Protein AF-A0A535VVH5-F1 (afdb_monomer_lite)

Sequence (61 aa):
LWLITTNDNLHALRFYQKRGFTLVTVHRNAVDAARQMKPRIPLIGDDQIPLHDEIELEMML

pLDDT: mean 97.54, std 2.1, range [84.31, 98.75]

Structure (mmCIF, N/CA/C/O backbone):
data_AF-A0A535VVH5-F1
#
_entry.id   AF-A0A535VVH5-F1
#
loop_
_atom_site.group_PDB
_atom_site.id
_atom_site.type_symbol
_atom_site.label_atom_id
_atom_site.label_alt_id
_atom_site.label_comp_id
_atom_site.label_asym_id
_atom_site.label_entity_id
_atom_site.label_seq_id
_atom_site.pdbx_PDB_ins_code
_atom_site.Cartn_x
_atom_site.Cartn_y
_atom_site.Cartn_z
_atom_site.occupancy
_atom_site.B_iso_or_equiv
_atom_site.auth_seq_id
_atom_site.auth_comp_id
_atom_site.auth_asym_id
_atom_site.auth_atom_id
_atom_site.pdbx_PDB_model_num
ATOM 1 N N . LEU A 1 1 ? -15.828 -1.722 7.898 1.00 96.56 1 LEU A N 1
ATOM 2 C CA . LEU A 1 1 ? -15.499 -0.995 6.643 1.00 96.56 1 LEU A CA 1
ATOM 3 C C . LEU A 1 1 ? -14.136 -1.466 6.160 1.00 96.56 1 LEU A C 1
ATOM 5 O O . LEU A 1 1 ? -13.310 -1.744 7.015 1.00 96.56 1 LEU A O 1
ATOM 9 N N . TRP A 1 2 ? -13.894 -1.552 4.849 1.00 97.75 2 TRP A N 1
ATOM 10 C CA . TRP A 1 2 ? -12.601 -1.979 4.293 1.00 97.75 2 TRP A CA 1
ATOM 11 C C . TRP A 1 2 ? -12.207 -1.139 3.073 1.00 97.75 2 TRP A C 1
ATOM 13 O O . TRP A 1 2 ? -13.076 -0.539 2.433 1.00 97.75 2 TRP A O 1
ATOM 23 N N . LEU A 1 3 ? -10.905 -1.069 2.786 1.00 98.31 3 LEU A N 1
ATOM 24 C CA . LEU A 1 3 ? -10.345 -0.417 1.601 1.00 98.31 3 LEU A CA 1
ATOM 25 C C . LEU A 1 3 ? -8.978 -0.995 1.231 1.00 98.31 3 LEU A C 1
ATOM 27 O O . LEU A 1 3 ? -8.302 -1.602 2.059 1.00 98.31 3 LEU A O 1
ATOM 31 N N . ILE A 1 4 ? -8.555 -0.723 -0.002 1.00 98.38 4 ILE A N 1
ATOM 32 C CA . ILE A 1 4 ? -7.203 -0.992 -0.490 1.00 98.38 4 ILE A CA 1
ATOM 33 C C . ILE A 1 4 ? -6.553 0.337 -0.881 1.00 98.38 4 ILE A C 1
ATOM 35 O O . ILE A 1 4 ? -7.182 1.191 -1.508 1.00 98.38 4 ILE A O 1
ATOM 39 N N . THR A 1 5 ? -5.290 0.502 -0.508 1.00 98.06 5 THR A N 1
ATOM 40 C CA . THR A 1 5 ? -4.398 1.559 -0.997 1.00 98.06 5 THR A CA 1
ATOM 41 C C . THR A 1 5 ? -3.104 0.927 -1.495 1.00 98.06 5 THR A C 1
ATOM 43 O O . THR A 1 5 ? -2.870 -0.257 -1.291 1.00 98.06 5 THR A O 1
ATOM 46 N N . THR A 1 6 ? -2.245 1.690 -2.149 1.00 98.19 6 THR A N 1
ATOM 47 C CA . THR A 1 6 ? -0.930 1.227 -2.594 1.00 98.19 6 THR A CA 1
ATOM 48 C C . THR A 1 6 ? 0.160 1.570 -1.576 1.00 98.19 6 THR A C 1
ATOM 50 O O . THR A 1 6 ? -0.018 2.450 -0.727 1.00 98.19 6 THR A O 1
ATOM 53 N N . ASN A 1 7 ? 1.275 0.838 -1.621 1.00 98.31 7 ASN A N 1
ATOM 54 C CA . ASN A 1 7 ? 2.370 0.940 -0.649 1.00 98.31 7 ASN A CA 1
ATOM 55 C C . ASN A 1 7 ? 3.098 2.293 -0.633 1.00 98.31 7 ASN A C 1
ATOM 57 O O . ASN A 1 7 ? 3.729 2.640 0.364 1.00 98.31 7 ASN A O 1
ATOM 61 N N . ASP A 1 8 ? 3.020 3.033 -1.731 1.00 98.12 8 ASP A N 1
ATOM 62 C CA . ASP A 1 8 ? 3.575 4.372 -1.906 1.00 98.12 8 ASP A CA 1
ATOM 63 C C . ASP A 1 8 ? 2.736 5.462 -1.225 1.00 98.12 8 ASP A C 1
ATOM 65 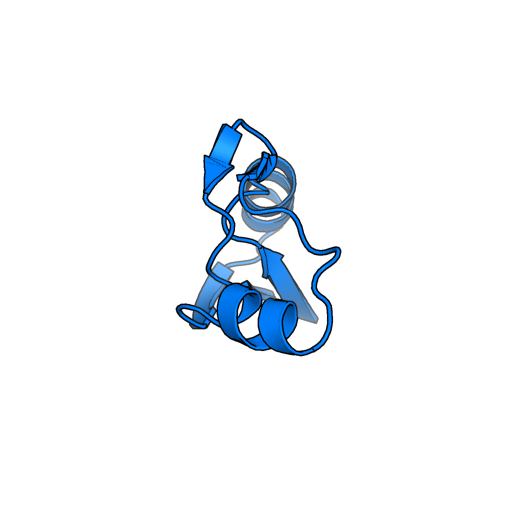O O . ASP A 1 8 ? 3.265 6.501 -0.844 1.00 98.12 8 ASP A O 1
ATOM 69 N N . ASN A 1 9 ? 1.434 5.237 -1.020 1.00 97.50 9 ASN A N 1
ATOM 70 C CA . ASN A 1 9 ? 0.524 6.278 -0.548 1.00 97.50 9 ASN A CA 1
ATOM 71 C C . ASN A 1 9 ? 0.566 6.438 0.983 1.00 97.50 9 ASN A C 1
ATOM 73 O O . ASN A 1 9 ? -0.386 6.129 1.714 1.00 97.50 9 ASN A O 1
ATOM 77 N N . LEU A 1 10 ? 1.682 6.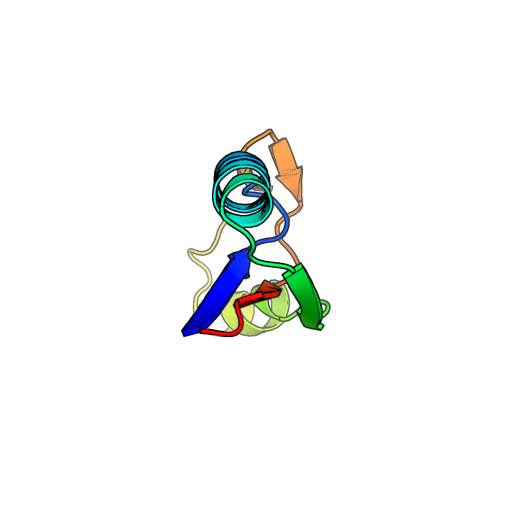966 1.492 1.00 97.62 10 LEU A N 1
ATOM 78 C CA . LEU A 1 10 ? 1.889 7.193 2.926 1.00 97.62 10 LEU A CA 1
ATOM 79 C C . LEU A 1 10 ? 0.864 8.169 3.515 1.00 97.62 10 LEU A C 1
ATOM 81 O O . LEU A 1 10 ? 0.542 8.109 4.708 1.00 97.62 10 LEU A O 1
ATOM 85 N N . HIS A 1 11 ? 0.350 9.085 2.691 1.00 97.81 11 HIS A N 1
ATOM 86 C CA . HIS A 1 11 ? -0.702 10.022 3.067 1.00 97.81 11 HIS A CA 1
ATOM 87 C C . HIS A 1 11 ? -2.005 9.303 3.431 1.00 97.81 11 HIS A C 1
ATOM 89 O O . HIS A 1 11 ? -2.555 9.571 4.505 1.00 97.81 11 HIS A O 1
ATOM 95 N N . ALA A 1 12 ? -2.459 8.367 2.596 1.00 97.81 12 ALA A N 1
ATOM 96 C CA . ALA A 1 12 ? -3.642 7.552 2.853 1.00 97.81 12 ALA A CA 1
ATOM 97 C C . ALA A 1 12 ? -3.444 6.643 4.071 1.00 97.81 12 ALA A C 1
ATOM 99 O O . ALA A 1 12 ? -4.279 6.652 4.977 1.00 97.81 12 ALA A O 1
ATOM 100 N N . LEU A 1 13 ? -2.313 5.933 4.151 1.00 98.06 13 LEU A N 1
ATOM 101 C CA . LEU A 1 13 ? -2.004 5.049 5.283 1.00 98.06 13 LEU A CA 1
ATOM 102 C C . LEU A 1 13 ? -2.072 5.802 6.618 1.00 98.06 13 LEU A C 1
ATOM 104 O O . LEU A 1 13 ? -2.804 5.418 7.533 1.00 98.06 13 LEU A O 1
ATOM 108 N N . ARG A 1 14 ? -1.399 6.956 6.703 1.00 98.25 14 ARG A N 1
ATOM 109 C CA . ARG A 1 14 ? -1.443 7.832 7.882 1.00 98.25 14 ARG A CA 1
ATOM 110 C C . ARG A 1 14 ? -2.855 8.334 8.184 1.00 98.25 14 ARG A C 1
ATOM 112 O O . ARG A 1 14 ? -3.231 8.434 9.353 1.00 98.25 14 ARG A O 1
ATOM 119 N N . PHE A 1 15 ? -3.617 8.708 7.158 1.00 98.44 15 PHE A N 1
ATOM 120 C CA . PHE A 1 15 ? -4.967 9.248 7.310 1.00 98.44 15 PHE A CA 1
ATOM 121 C C . PHE A 1 15 ? -5.942 8.219 7.892 1.00 98.44 15 PHE A C 1
ATOM 123 O O . PHE A 1 15 ? -6.692 8.562 8.814 1.00 98.44 15 PHE A O 1
ATOM 130 N N . TYR A 1 16 ? -5.920 6.989 7.372 1.00 98.44 16 TYR A N 1
ATOM 131 C CA . TYR A 1 16 ? -6.837 5.920 7.767 1.00 98.44 16 TYR A CA 1
ATOM 132 C C . TYR A 1 16 ? -6.456 5.301 9.108 1.00 98.44 16 TYR A C 1
ATOM 134 O O . TYR A 1 16 ? -7.326 5.148 9.966 1.00 98.44 16 TYR A O 1
ATOM 142 N N . GLN A 1 17 ? -5.166 5.061 9.357 1.00 98.25 17 GLN A N 1
ATOM 143 C CA . GLN A 1 17 ? -4.710 4.569 10.660 1.00 98.25 17 GLN A CA 1
ATOM 144 C C . GLN A 1 17 ? -5.107 5.506 11.809 1.00 98.25 17 GLN A C 1
ATOM 146 O O . GLN A 1 17 ? -5.588 5.056 12.846 1.00 98.25 17 GLN A O 1
ATOM 151 N N . LYS A 1 18 ? -5.001 6.831 11.616 1.00 98.31 18 LYS A N 1
ATOM 152 C CA . LYS A 1 18 ? -5.458 7.823 12.610 1.00 98.31 18 LYS A CA 1
ATOM 153 C C . LYS A 1 18 ? -6.968 7.797 12.880 1.00 98.31 18 LYS A C 1
ATOM 155 O O . LYS A 1 18 ? -7.407 8.409 13.848 1.00 98.31 18 LYS A O 1
ATOM 160 N N . ARG A 1 19 ? -7.760 7.144 12.026 1.00 97.75 19 ARG A N 1
ATOM 161 C CA . ARG A 1 19 ? -9.226 7.050 12.119 1.00 97.75 19 ARG A CA 1
ATOM 162 C C . ARG A 1 19 ? -9.717 5.681 12.577 1.00 97.75 19 ARG A C 1
ATOM 164 O O . ARG A 1 19 ? -10.914 5.447 12.533 1.00 97.75 19 ARG A O 1
ATOM 171 N N . GLY A 1 20 ? -8.817 4.811 13.033 1.00 97.88 20 GLY A N 1
ATOM 172 C CA . GLY A 1 20 ? -9.175 3.500 13.572 1.00 97.88 20 GLY A CA 1
ATOM 173 C C . GLY A 1 20 ? -9.136 2.364 12.553 1.00 97.88 20 GLY A C 1
ATOM 174 O O . GLY A 1 20 ? -9.493 1.247 12.905 1.00 97.88 20 GLY A O 1
ATOM 175 N N . PHE A 1 21 ? -8.675 2.614 11.323 1.00 98.62 21 PHE A N 1
ATOM 176 C CA . PHE A 1 21 ? -8.373 1.522 10.401 1.00 98.62 21 PHE A CA 1
ATOM 177 C C . PHE A 1 21 ? -7.063 0.830 10.792 1.00 98.62 21 PHE A C 1
ATOM 179 O O . PHE A 1 21 ? -6.077 1.483 11.137 1.00 98.62 21 PHE A O 1
ATOM 186 N N . THR A 1 22 ? -7.029 -0.489 10.672 1.00 98.38 22 THR A N 1
ATOM 187 C CA . THR A 1 22 ? -5.856 -1.334 10.906 1.00 98.38 22 THR A CA 1
ATOM 188 C C . THR A 1 22 ? -5.420 -1.997 9.608 1.00 98.38 22 THR A C 1
ATOM 190 O O . THR A 1 22 ? -6.267 -2.374 8.802 1.00 98.38 22 THR A O 1
ATOM 193 N N . LEU A 1 23 ? -4.108 -2.152 9.401 1.00 98.44 23 LEU A N 1
ATOM 194 C CA . LEU A 1 23 ? -3.600 -2.967 8.296 1.00 98.44 23 LEU A CA 1
ATOM 195 C C . LEU A 1 23 ? -3.932 -4.432 8.559 1.00 98.44 23 LEU A C 1
ATOM 197 O O . LEU A 1 23 ? -3.672 -4.924 9.657 1.00 98.44 23 LEU A O 1
ATOM 201 N N . VAL A 1 24 ? -4.441 -5.119 7.542 1.00 98.38 24 VAL A N 1
ATOM 202 C CA . VAL A 1 24 ? -4.836 -6.528 7.668 1.00 98.38 24 VAL A CA 1
ATOM 203 C C . VAL A 1 24 ? -4.112 -7.444 6.703 1.00 98.38 24 VAL A C 1
ATOM 205 O O . VAL A 1 24 ? -3.830 -8.588 7.046 1.00 98.38 24 VAL A O 1
ATOM 208 N N . THR A 1 25 ? -3.777 -6.972 5.503 1.00 98.69 25 THR A N 1
ATOM 209 C CA . THR A 1 25 ? -3.094 -7.788 4.495 1.00 98.69 25 THR A CA 1
ATOM 210 C C . THR A 1 25 ? -2.256 -6.91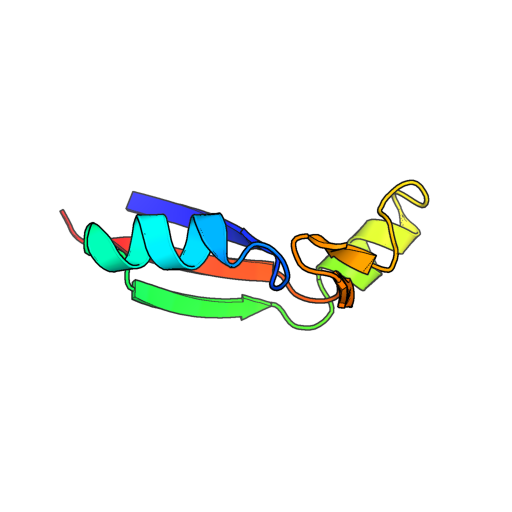2 3.570 1.00 98.69 25 THR A C 1
ATOM 212 O O . THR A 1 25 ? -2.626 -5.786 3.245 1.00 98.69 25 THR A O 1
ATOM 215 N N . VAL A 1 26 ? -1.107 -7.445 3.148 1.00 98.56 26 VAL A N 1
ATOM 216 C CA . VAL A 1 26 ? -0.286 -6.882 2.072 1.00 98.56 26 VAL A CA 1
ATOM 217 C C . VAL A 1 26 ? -0.342 -7.846 0.895 1.00 98.56 26 VAL A C 1
ATOM 219 O O . VAL A 1 26 ? 0.143 -8.977 0.978 1.00 98.56 26 VAL A O 1
ATOM 222 N N . HIS A 1 27 ? -0.914 -7.384 -0.208 1.00 98.50 27 HIS A N 1
ATOM 223 C CA . HIS A 1 27 ? -0.988 -8.117 -1.465 1.00 98.50 27 HIS A CA 1
ATOM 224 C C . HIS A 1 27 ? 0.283 -7.831 -2.265 1.00 98.50 27 HIS A C 1
ATOM 226 O O . HIS A 1 27 ? 0.363 -6.878 -3.046 1.00 98.50 27 HIS A O 1
ATOM 232 N N . ARG A 1 28 ? 1.320 -8.635 -2.011 1.00 98.25 28 ARG A N 1
ATOM 233 C CA . ARG A 1 28 ? 2.652 -8.417 -2.590 1.00 98.25 28 ARG A CA 1
ATOM 234 C C . ARG A 1 28 ? 2.633 -8.524 -4.115 1.00 98.25 28 ARG A C 1
ATOM 236 O O . ARG A 1 28 ? 2.096 -9.489 -4.658 1.00 98.25 28 ARG A O 1
ATOM 243 N N . ASN A 1 29 ? 3.275 -7.574 -4.790 1.00 98.19 29 ASN A N 1
ATOM 244 C CA . ASN A 1 29 ? 3.381 -7.453 -6.247 1.00 98.19 29 ASN A CA 1
ATOM 245 C C . ASN A 1 29 ? 2.027 -7.333 -6.977 1.00 98.19 29 ASN A C 1
ATOM 247 O O . ASN A 1 29 ? 1.960 -7.522 -8.195 1.00 98.19 29 ASN A O 1
ATOM 251 N N . ALA A 1 30 ? 0.934 -7.037 -6.266 1.00 98.44 30 ALA A N 1
ATOM 252 C CA . ALA A 1 30 ? -0.386 -6.894 -6.877 1.00 98.44 30 ALA A CA 1
ATOM 253 C C . ALA A 1 30 ? -0.402 -5.767 -7.920 1.00 98.44 30 ALA A C 1
ATOM 255 O O . ALA A 1 30 ? -0.980 -5.921 -9.001 1.00 98.44 30 ALA A O 1
ATOM 256 N N . VAL A 1 31 ? 0.316 -4.671 -7.655 1.00 98.25 31 VAL A N 1
ATOM 257 C CA . VAL A 1 31 ? 0.416 -3.558 -8.601 1.00 98.25 31 VAL A CA 1
ATOM 258 C C . VAL A 1 31 ? 1.277 -3.928 -9.805 1.00 98.25 31 VAL A C 1
ATOM 260 O O . VAL A 1 31 ? 0.953 -3.543 -10.929 1.00 98.25 31 VAL A O 1
ATOM 263 N N . ASP A 1 32 ? 2.322 -4.735 -9.616 1.00 98.12 32 ASP A N 1
ATOM 264 C CA . ASP A 1 32 ? 3.129 -5.251 -10.727 1.00 98.12 32 ASP A CA 1
ATOM 265 C C . ASP A 1 32 ? 2.296 -6.137 -11.659 1.00 98.12 32 ASP A C 1
ATOM 267 O O . ASP A 1 32 ? 2.360 -5.986 -12.881 1.00 98.12 32 ASP A O 1
ATOM 271 N N . ALA A 1 33 ? 1.464 -7.018 -11.095 1.00 98.12 33 ALA A N 1
ATOM 272 C CA . ALA A 1 33 ? 0.522 -7.825 -11.864 1.00 98.12 33 ALA A CA 1
ATOM 273 C C . ALA A 1 33 ? -0.500 -6.940 -12.598 1.00 98.12 33 ALA A C 1
ATOM 275 O O . ALA A 1 33 ? -0.738 -7.117 -13.795 1.00 98.12 33 ALA A O 1
ATOM 276 N N . ALA A 1 34 ? -1.050 -5.925 -11.923 1.00 97.94 34 ALA A N 1
ATOM 277 C CA . ALA A 1 34 ? -1.955 -4.964 -12.543 1.00 97.94 34 ALA A CA 1
ATOM 278 C C . ALA A 1 34 ? -1.281 -4.184 -13.685 1.00 97.94 34 ALA A C 1
ATOM 280 O O . ALA A 1 34 ? -1.924 -3.916 -14.705 1.00 97.94 34 ALA A O 1
ATOM 281 N N . ARG A 1 35 ? 0.014 -3.861 -13.559 1.00 98.00 35 ARG A N 1
ATOM 282 C CA . ARG A 1 35 ? 0.799 -3.147 -14.578 1.00 98.00 35 ARG A CA 1
ATOM 283 C C . ARG A 1 35 ? 0.944 -3.948 -15.870 1.00 98.00 35 ARG A C 1
ATOM 285 O O . ARG A 1 35 ? 0.959 -3.339 -16.936 1.00 98.00 35 ARG A O 1
ATOM 292 N N . GLN A 1 36 ? 0.954 -5.281 -15.811 1.00 97.69 36 GLN A N 1
ATOM 293 C CA . GLN A 1 36 ? 0.955 -6.123 -17.019 1.00 97.69 36 GLN A CA 1
ATOM 294 C C . GLN A 1 36 ? -0.285 -5.869 -17.889 1.00 97.69 36 GLN A C 1
ATOM 296 O O . GLN A 1 36 ? -0.188 -5.827 -19.113 1.00 97.69 36 GLN A O 1
ATOM 301 N N . MET A 1 37 ? -1.444 -5.641 -17.262 1.00 97.69 37 MET A N 1
ATOM 302 C CA . MET A 1 37 ? -2.697 -5.316 -17.959 1.00 97.69 37 MET A CA 1
ATOM 303 C C . MET A 1 37 ? -2.886 -3.813 -18.193 1.00 97.69 37 MET A C 1
ATOM 305 O O . MET A 1 37 ? -3.569 -3.401 -19.130 1.00 97.69 37 MET A O 1
ATOM 309 N N . LYS A 1 38 ? -2.296 -2.972 -17.340 1.00 96.81 38 LYS A N 1
ATOM 310 C CA . LYS A 1 38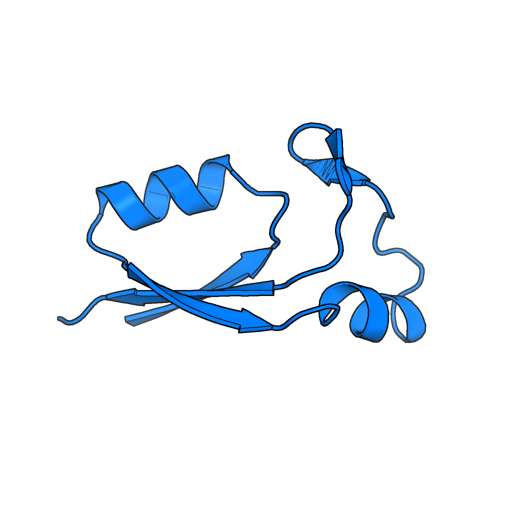 ? -2.382 -1.510 -17.399 1.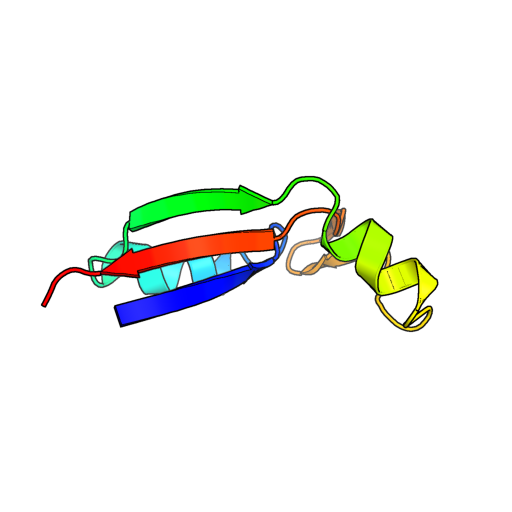00 96.81 38 LYS A CA 1
ATOM 311 C C . LYS A 1 38 ? -0.968 -0.909 -17.392 1.00 96.81 38 LYS A C 1
ATOM 313 O O . LYS A 1 38 ? -0.561 -0.352 -16.373 1.00 96.81 38 LYS A O 1
ATOM 318 N N . PRO A 1 39 ? -0.244 -0.917 -18.529 1.00 96.81 39 PRO A N 1
ATOM 319 C CA . PRO A 1 39 ? 1.149 -0.450 -18.586 1.00 96.81 39 PRO A CA 1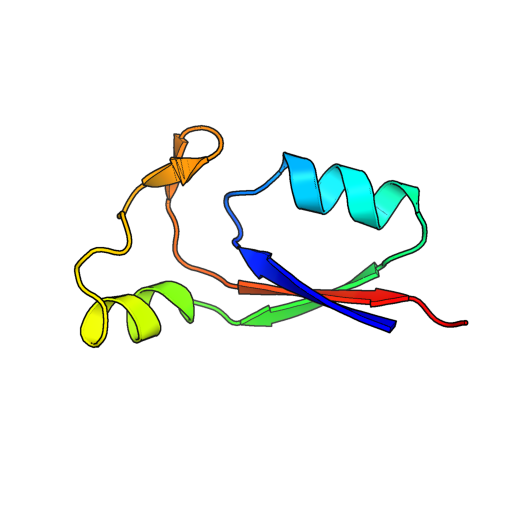
ATOM 320 C C . PRO A 1 39 ? 1.354 1.020 -18.200 1.00 96.81 39 PRO A C 1
ATOM 322 O O . PRO A 1 39 ? 2.465 1.434 -17.899 1.00 96.81 39 PRO A O 1
ATOM 325 N N . ARG A 1 40 ? 0.276 1.815 -18.189 1.00 97.69 40 ARG A N 1
ATOM 326 C CA . ARG A 1 40 ? 0.281 3.213 -17.734 1.00 97.69 40 ARG A CA 1
ATOM 327 C C . ARG A 1 40 ? 0.464 3.387 -16.221 1.00 97.69 40 ARG A C 1
ATOM 329 O O . ARG A 1 40 ? 0.605 4.519 -15.777 1.00 97.69 40 ARG A O 1
ATOM 336 N N . ILE A 1 41 ? 0.388 2.313 -15.431 1.00 97.56 41 ILE A N 1
ATOM 337 C CA . ILE A 1 41 ? 0.672 2.375 -13.993 1.00 97.56 41 ILE A CA 1
ATOM 338 C C . ILE A 1 41 ? 2.173 2.662 -13.818 1.00 97.56 41 ILE A C 1
ATOM 340 O O . ILE A 1 41 ? 2.989 1.870 -14.301 1.00 97.56 41 ILE A O 1
ATOM 344 N N . PRO A 1 42 ? 2.560 3.757 -13.143 1.00 97.56 42 PRO A N 1
ATOM 345 C CA . PRO A 1 42 ? 3.961 4.141 -13.022 1.00 97.56 42 PRO A CA 1
ATOM 346 C C . PRO A 1 42 ? 4.762 3.130 -12.185 1.00 97.56 42 PRO A C 1
ATOM 348 O O . PRO A 1 42 ? 4.206 2.327 -11.435 1.00 97.56 42 PRO A O 1
ATOM 351 N N . LEU A 1 43 ? 6.088 3.149 -12.340 1.00 98.00 43 LEU A N 1
ATOM 352 C CA . LEU A 1 43 ? 7.009 2.335 -11.532 1.00 98.00 43 LEU A CA 1
ATOM 353 C C . LEU A 1 43 ? 7.272 2.958 -10.160 1.00 98.00 43 LEU A C 1
ATOM 355 O O . LEU A 1 43 ? 7.500 2.246 -9.189 1.00 98.00 43 LEU A O 1
ATOM 359 N N . ILE A 1 44 ? 7.244 4.286 -10.100 1.00 98.19 44 ILE A N 1
ATOM 360 C CA . ILE A 1 44 ? 7.434 5.074 -8.889 1.00 98.19 44 ILE A CA 1
ATOM 361 C C . ILE A 1 44 ? 6.113 5.770 -8.598 1.00 98.19 44 ILE A C 1
ATOM 363 O O . ILE A 1 44 ? 5.545 6.408 -9.488 1.00 98.19 44 ILE A O 1
ATOM 367 N N . GLY A 1 45 ? 5.621 5.581 -7.385 1.00 94.94 45 GLY A N 1
ATOM 368 C CA . GLY A 1 45 ? 4.397 6.185 -6.902 1.00 94.94 45 GLY A CA 1
ATOM 369 C C . GLY A 1 45 ? 4.643 7.498 -6.163 1.00 94.94 45 GLY A C 1
ATOM 370 O O . GLY A 1 45 ? 5.650 8.185 -6.373 1.00 94.94 45 GLY A O 1
ATOM 371 N N . ASP A 1 46 ? 3.712 7.823 -5.279 1.00 92.69 46 ASP A N 1
ATOM 372 C CA . ASP A 1 46 ? 3.809 8.924 -4.335 1.00 92.69 46 ASP A CA 1
ATOM 373 C C . ASP A 1 46 ? 5.066 8.789 -3.455 1.00 92.69 46 ASP A C 1
ATOM 375 O O . ASP A 1 46 ? 5.641 7.713 -3.270 1.00 92.69 46 ASP A O 1
ATOM 379 N N . ASP A 1 47 ? 5.546 9.926 -2.949 1.00 93.25 47 ASP A N 1
ATOM 380 C CA . ASP A 1 47 ? 6.687 9.995 -2.027 1.00 93.25 47 ASP A CA 1
ATOM 381 C C . ASP A 1 47 ? 7.996 9.351 -2.553 1.00 93.25 47 ASP A C 1
ATOM 383 O O . ASP A 1 47 ? 8.900 9.042 -1.777 1.00 93.25 47 ASP A O 1
ATOM 387 N N . GLN A 1 48 ? 8.133 9.196 -3.880 1.00 96.50 48 GLN A N 1
ATOM 388 C CA . GLN A 1 48 ? 9.267 8.535 -4.550 1.00 96.50 48 GLN A CA 1
ATOM 389 C C . GLN A 1 48 ? 9.448 7.059 -4.153 1.00 96.50 48 GLN A C 1
ATOM 391 O O . GLN A 1 48 ? 10.555 6.518 -4.206 1.00 96.50 48 GLN A O 1
ATOM 396 N N . ILE A 1 49 ? 8.359 6.388 -3.774 1.00 97.62 49 ILE A N 1
ATOM 397 C CA . ILE A 1 49 ? 8.376 4.987 -3.358 1.00 97.62 49 ILE A CA 1
ATOM 398 C C . ILE A 1 49 ? 8.111 4.083 -4.572 1.00 97.62 49 ILE A C 1
ATOM 400 O O . ILE A 1 49 ? 7.186 4.347 -5.345 1.00 97.62 49 ILE A O 1
ATOM 404 N N . PRO A 1 50 ? 8.886 3.001 -4.769 1.00 98.06 50 PRO A N 1
ATOM 405 C CA . PRO A 1 50 ? 8.583 2.008 -5.792 1.00 98.06 50 PRO A CA 1
ATOM 406 C C . PRO A 1 50 ? 7.193 1.399 -5.592 1.00 98.06 50 PRO A C 1
ATOM 408 O O . PRO A 1 50 ? 6.863 0.910 -4.510 1.00 98.06 50 PRO A O 1
ATOM 411 N N . LEU A 1 51 ? 6.375 1.439 -6.638 1.00 98.00 51 LEU A N 1
ATOM 412 C CA . LEU A 1 51 ? 4.980 1.028 -6.595 1.00 98.00 51 LEU A CA 1
ATOM 413 C C . LEU A 1 51 ? 4.861 -0.458 -6.961 1.00 98.00 51 LEU A C 1
ATOM 415 O O . LEU A 1 51 ? 4.968 -0.811 -8.137 1.00 98.00 51 LEU A O 1
ATOM 419 N N . HIS A 1 52 ? 4.614 -1.313 -5.970 1.00 98.12 52 HIS A N 1
ATOM 420 C CA . HIS A 1 52 ? 4.610 -2.774 -6.143 1.00 98.12 52 HIS A CA 1
ATOM 421 C C . HIS A 1 52 ? 3.409 -3.452 -5.492 1.00 98.12 52 HIS A C 1
ATOM 423 O O . HIS A 1 52 ? 2.814 -4.363 -6.076 1.00 98.12 52 HIS A O 1
ATOM 429 N N . ASP A 1 53 ? 3.027 -2.993 -4.303 1.00 98.56 53 ASP A N 1
ATOM 430 C CA . ASP A 1 53 ? 2.135 -3.725 -3.417 1.00 98.56 53 ASP A CA 1
ATOM 431 C C . ASP A 1 53 ? 0.841 -2.955 -3.168 1.00 98.56 53 ASP A C 1
ATOM 433 O O . ASP A 1 53 ? 0.801 -1.721 -3.111 1.00 98.56 53 ASP A O 1
ATOM 437 N N . GLU A 1 54 ? -0.223 -3.717 -2.960 1.00 98.62 54 GLU A N 1
ATOM 438 C CA . GLU A 1 54 ? -1.469 -3.207 -2.407 1.00 98.62 54 GLU A CA 1
ATOM 439 C C . GLU A 1 54 ? -1.528 -3.529 -0.910 1.00 98.62 54 GLU A C 1
ATOM 441 O O . GLU A 1 54 ? -1.090 -4.586 -0.451 1.00 98.62 54 GLU A O 1
ATOM 446 N N . ILE A 1 55 ? -2.067 -2.598 -0.135 1.00 98.69 55 ILE A N 1
ATOM 447 C CA . ILE A 1 55 ? -2.249 -2.687 1.307 1.00 98.69 55 ILE A CA 1
ATOM 448 C C . ILE A 1 55 ? -3.738 -2.593 1.594 1.00 98.69 55 ILE A C 1
ATOM 450 O O . ILE A 1 55 ? -4.390 -1.597 1.276 1.00 98.69 55 ILE A O 1
ATOM 454 N N . GLU A 1 56 ? -4.256 -3.628 2.237 1.00 98.75 56 GLU A N 1
ATOM 455 C CA . GLU A 1 56 ? -5.631 -3.697 2.693 1.00 98.75 56 GLU A CA 1
ATOM 456 C C . GLU A 1 56 ? -5.737 -3.226 4.143 1.00 98.75 56 GLU A C 1
ATOM 458 O O . GLU A 1 56 ? -4.941 -3.612 5.011 1.00 98.75 56 GLU A O 1
ATOM 463 N N . LEU A 1 57 ? -6.736 -2.382 4.399 1.00 98.75 57 LEU A N 1
ATOM 464 C CA . LEU A 1 57 ? -7.066 -1.879 5.722 1.00 98.75 57 LEU A CA 1
ATOM 465 C C . LEU A 1 57 ? -8.542 -2.107 6.027 1.00 98.75 57 LEU A C 1
ATOM 467 O O . LEU A 1 57 ? -9.401 -1.932 5.160 1.00 98.75 57 LEU A O 1
ATOM 471 N N . GLU A 1 58 ? -8.845 -2.377 7.292 1.00 98.62 58 GLU A N 1
ATOM 472 C CA . GLU A 1 58 ? -10.217 -2.499 7.777 1.00 98.62 58 GLU A CA 1
ATOM 473 C C . GLU A 1 58 ? -10.447 -1.705 9.063 1.00 98.62 58 GLU A C 1
ATOM 475 O O . GLU A 1 58 ? -9.518 -1.414 9.807 1.00 98.62 58 GLU A O 1
ATOM 480 N N . MET A 1 59 ? -11.701 -1.353 9.324 1.00 98.19 59 MET A N 1
ATOM 481 C CA . MET A 1 59 ? -12.156 -0.759 10.578 1.00 98.19 59 MET A CA 1
ATOM 482 C C . MET A 1 59 ? -13.449 -1.446 11.008 1.00 98.19 59 MET A C 1
ATOM 484 O O . MET A 1 59 ? -14.430 -1.457 10.251 1.00 98.19 59 MET A O 1
ATOM 488 N N . MET A 1 60 ? -13.454 -1.988 12.223 1.00 93.44 60 MET A N 1
ATOM 489 C CA . MET A 1 60 ? -14.655 -2.522 12.863 1.00 93.44 60 MET A CA 1
ATOM 490 C C . MET A 1 60 ? -15.585 -1.366 13.248 1.00 93.44 60 MET A C 1
ATOM 492 O O . MET A 1 60 ? -15.119 -0.346 13.755 1.00 93.44 60 MET A O 1
ATOM 496 N N . LEU A 1 61 ? -16.879 -1.515 12.957 1.00 84.31 61 LEU A N 1
ATOM 497 C CA . LEU A 1 61 ? -17.926 -0.566 13.350 1.00 84.31 61 LEU A CA 1
ATOM 498 C C . LEU A 1 61 ? -18.589 -1.009 14.653 1.00 84.31 61 LEU A C 1
ATOM 500 O O . LEU A 1 61 ? -18.766 -2.238 14.811 1.00 84.31 61 LEU A O 1
#

Secondary structure (DSSP, 8-state):
-EEEEETT-HHHHHHHHTTT-EEEEEETTHHHHHHHH-TTS-SB-GGG-B---EEEEE---

Foldseek 3Di:
DKDKDWPQPVVVVVVVVVVAKDWDDKAFQPVVVVCVVVVPRDQADHPRHGTGIMIMIDHDD

Radius of gyration: 12.08 Å; chains: 1; bounding box: 27×18×32 Å